Protein AF-A0AAD7VZV8-F1 (afdb_monomer)

Organism: NCBI:txid143900

Mean predicted aligned error: 11.05 Å

Foldseek 3Di:
DDDDDDDDDDPPPDDPPDPDDPPDPDFDAFDAWDKAWDDQDPQKTKIKIKGQAADQKKKFKDFPNHTPDIDHDPDNRDIDMDMDMDGLPDGWMKTWIDDPNYIHIDIHHCVPRRVPDDD

Solvent-accessible surface area (backbone atoms only — not comparable to full-atom values): 7477 Å² total; per-residue (Å²): 135,85,84,80,80,82,74,80,83,72,80,88,75,68,75,85,70,74,87,75,68,87,82,60,79,86,57,81,74,63,66,72,60,47,75,45,65,43,73,70,48,90,69,39,24,34,35,38,37,34,38,78,40,41,86,70,37,37,44,33,38,28,46,93,85,43,76,76,48,73,52,68,58,93,57,48,86,43,72,46,73,52,76,44,81,44,44,66,88,52,80,57,34,31,45,36,36,36,34,100,75,32,75,29,72,44,80,49,42,39,74,68,56,52,63,58,79,89,127

pLDDT: mean 83.04, std 17.88, range [37.97, 98.25]

Sequence (119 aa):
MLQSTERAPDLTSIQSYGLVCVLCPVRDPVSRPQVSSRNKMNPTCSVLCSVQNGREVTLSWQREGETLNQTSSPDLSTLLSLPLEIEYNSAPYSCVVKNPGSNQKVTVKAEEYCYGETL

Nearest PDB structures (foldseek):
  2y23-assembly1_A  TM=6.505E-01  e=9.447E-03  Homo sapiens
  1e07-assembly1_A  TM=7.455E-01  e=3.578E-02  Homo sapiens
  4lcw-assembly2_C  TM=5.049E-01  e=3.998E-02  Homo sapiens
  7y6e-assembly5_E  TM=4.783E-01  e=3.889E-01  Chelicerata
  7mjr-assembly1_A  TM=3.865E-01  e=2.495E-01  Bacillus thuringiensis

InterPro domains:
  IPR007110 Immunoglobulin-like domain [PS50835] (9-107)
  IPR013783 Immunoglobulin-like fold [G3DSA:2.60.40.10] (28-114)
  IPR036179 Immunoglobulin-like domain superfamily [SSF48726] (27-109)

Radius of gyration: 21.69 Å; Cα contacts (8 Å, |Δi|>4): 229; chains: 1; bounding box: 32×44×81 Å

Secondary structure (DSSP, 8-state):
------PPP-GGG--------TTSPPPPPPPPPEEEEEEEETTEEEEEEEEE--TT-EEEEEETTEEEEEEE-S-TTSEEEEEEEEETTSPPEEEEEEETTEEEEEEE-HHHHTS----

Structure (mmCIF, N/CA/C/O backbone):
data_AF-A0AAD7VZV8-F1
#
_entry.id   AF-A0AAD7VZV8-F1
#
loop_
_atom_site.group_PDB
_atom_site.id
_atom_site.type_symbol
_atom_site.label_atom_id
_atom_site.label_alt_id
_atom_site.label_comp_id
_atom_site.label_asym_id
_atom_site.label_entity_id
_atom_site.label_seq_id
_atom_site.pdbx_PDB_ins_code
_atom_site.Cartn_x
_atom_site.Cartn_y
_atom_site.Cartn_z
_atom_site.occupancy
_atom_site.B_iso_or_equiv
_atom_site.auth_seq_id
_atom_site.auth_comp_id
_atom_site.auth_asym_id
_atom_site.auth_atom_id
_atom_site.pdbx_PDB_model_num
ATOM 1 N N . MET A 1 1 ? -4.373 -23.248 57.024 1.00 41.22 1 MET A N 1
ATOM 2 C CA . MET A 1 1 ? -4.254 -22.649 55.679 1.00 41.22 1 MET A CA 1
ATOM 3 C C . MET A 1 1 ? -4.171 -23.793 54.684 1.00 41.22 1 MET A C 1
ATOM 5 O O . MET A 1 1 ? -3.245 -24.583 54.792 1.00 41.22 1 MET A O 1
ATOM 9 N N . LEU A 1 2 ? -5.164 -23.958 53.812 1.00 41.03 2 LEU A N 1
ATOM 10 C CA . LEU A 1 2 ? -5.127 -24.955 52.738 1.00 41.03 2 LEU A CA 1
ATOM 11 C C . LEU A 1 2 ? -4.485 -24.281 51.521 1.00 41.03 2 LEU A C 1
ATOM 13 O O . LEU A 1 2 ? -5.028 -23.304 51.016 1.00 41.03 2 LEU A O 1
ATOM 17 N N . GLN A 1 3 ? -3.311 -24.749 51.094 1.00 44.78 3 GLN A N 1
ATOM 18 C CA . GLN A 1 3 ? -2.713 -24.336 49.824 1.00 44.78 3 GLN A CA 1
ATOM 19 C C . GLN A 1 3 ? -3.374 -25.149 48.707 1.00 44.78 3 GLN A C 1
ATOM 21 O O . GLN A 1 3 ? -3.107 -26.338 48.558 1.00 44.78 3 GLN A O 1
ATOM 26 N N . SER A 1 4 ? -4.273 -24.524 47.949 1.00 40.38 4 SER A N 1
ATOM 27 C CA . SER A 1 4 ? -4.835 -25.092 46.724 1.00 40.38 4 SER A CA 1
ATOM 28 C C . SER A 1 4 ? -3.830 -24.923 45.584 1.00 40.38 4 SER A C 1
ATOM 30 O O . SER A 1 4 ? -3.583 -23.811 45.120 1.00 40.38 4 SER A O 1
ATOM 32 N N . THR A 1 5 ? -3.225 -26.025 45.150 1.00 46.62 5 THR A N 1
ATOM 33 C CA . THR A 1 5 ? -2.401 -26.079 43.940 1.00 46.62 5 THR A CA 1
ATOM 34 C C . THR A 1 5 ? -3.313 -26.006 42.713 1.00 46.62 5 THR A C 1
ATOM 36 O O . THR A 1 5 ? -3.945 -26.995 42.351 1.00 46.62 5 THR A O 1
ATOM 39 N N . GLU A 1 6 ? -3.393 -24.837 42.077 1.00 51.56 6 GLU A N 1
ATOM 40 C CA . GLU A 1 6 ? -4.027 -24.671 40.763 1.00 51.56 6 GLU A CA 1
ATOM 41 C C . GLU A 1 6 ? -3.169 -25.380 39.704 1.00 51.56 6 GLU A C 1
ATOM 43 O O . GLU A 1 6 ? -2.047 -24.971 39.398 1.00 51.56 6 GLU A O 1
ATOM 48 N N . ARG A 1 7 ? -3.669 -26.502 39.180 1.00 50.94 7 ARG A N 1
ATOM 49 C CA . ARG A 1 7 ? -3.022 -27.258 38.105 1.00 50.94 7 ARG A CA 1
ATOM 50 C C . ARG A 1 7 ? -3.371 -26.588 36.774 1.00 50.94 7 ARG A C 1
ATOM 52 O O . ARG A 1 7 ? -4.547 -26.462 36.446 1.00 50.94 7 ARG A O 1
ATOM 59 N N . ALA A 1 8 ? -2.352 -26.165 36.024 1.00 55.94 8 ALA A N 1
ATOM 60 C CA . ALA A 1 8 ? -2.521 -25.600 34.687 1.00 55.94 8 ALA A CA 1
ATOM 61 C C . ALA A 1 8 ? -3.328 -26.564 33.790 1.00 55.94 8 ALA A C 1
ATOM 63 O O . ALA A 1 8 ? -3.070 -27.773 33.836 1.00 55.94 8 ALA A O 1
ATOM 64 N N . PRO A 1 9 ? -4.299 -26.070 33.000 1.00 54.88 9 PRO A N 1
ATOM 65 C CA . PRO A 1 9 ? -5.090 -26.924 32.127 1.00 54.88 9 PRO A CA 1
ATOM 66 C C . PRO A 1 9 ? -4.202 -27.528 31.033 1.00 54.88 9 PRO A C 1
ATOM 68 O O . PRO A 1 9 ? -3.476 -26.822 30.334 1.00 54.88 9 PRO A O 1
ATOM 71 N N . ASP A 1 10 ? -4.259 -28.851 30.909 1.00 52.50 10 ASP A N 1
ATOM 72 C CA . ASP A 1 10 ? -3.585 -29.617 29.866 1.00 52.50 10 ASP A CA 1
ATOM 73 C C . ASP A 1 10 ? -4.275 -29.374 28.514 1.00 52.50 10 ASP A C 1
ATOM 75 O O . ASP A 1 10 ? -5.434 -29.737 28.304 1.00 52.50 10 ASP A O 1
ATOM 79 N N . LEU A 1 11 ? -3.561 -28.721 27.596 1.00 55.50 11 LEU A N 1
ATOM 80 C CA . LEU A 1 11 ? -4.072 -28.305 26.285 1.00 55.50 11 LEU A CA 1
ATOM 81 C C . LEU A 1 11 ? -4.215 -29.470 25.289 1.00 55.50 11 LEU A C 1
ATOM 83 O O . LEU A 1 11 ? -4.661 -29.255 24.163 1.00 55.50 11 LEU A O 1
ATOM 87 N N . THR A 1 12 ? -3.860 -30.700 25.673 1.00 51.09 12 THR A N 1
ATOM 88 C CA . THR A 1 12 ? -3.900 -31.869 24.777 1.00 51.09 12 THR A CA 1
ATOM 89 C C . THR A 1 12 ? -5.279 -32.530 24.651 1.00 51.09 12 THR A C 1
ATOM 91 O O . THR A 1 12 ? -5.457 -33.411 23.812 1.00 51.09 12 THR A O 1
AT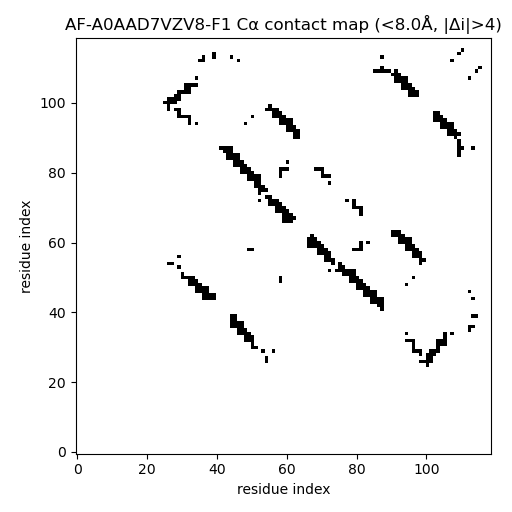OM 94 N N . SER A 1 13 ? -6.288 -32.069 25.403 1.00 47.94 13 SER A N 1
ATOM 95 C CA . SER A 1 13 ? -7.657 -32.614 25.388 1.00 47.94 13 SER A CA 1
ATOM 96 C C . SER A 1 13 ? -8.721 -31.588 24.962 1.00 47.94 13 SER A C 1
ATOM 98 O O . SER A 1 13 ? -9.819 -31.543 25.519 1.00 47.94 13 SER A O 1
ATOM 100 N N . ILE A 1 14 ? -8.430 -30.742 23.973 1.00 57.44 14 ILE A N 1
ATOM 101 C CA . ILE A 1 14 ? -9.445 -29.858 23.384 1.00 57.44 14 ILE A CA 1
ATOM 102 C C . ILE A 1 14 ? -10.016 -30.561 22.150 1.00 57.44 14 ILE A C 1
ATOM 104 O O . ILE A 1 14 ? -9.416 -30.547 21.077 1.00 57.44 14 ILE A O 1
ATOM 108 N N . GLN A 1 15 ? -11.173 -31.214 22.301 1.00 45.91 15 GLN A N 1
ATOM 109 C CA . GLN A 1 15 ? -11.953 -31.668 21.149 1.00 45.91 15 GLN A CA 1
ATOM 110 C C . GLN A 1 15 ? -12.295 -30.456 20.268 1.00 45.91 15 GLN A C 1
ATOM 112 O O . GLN A 1 15 ? -12.715 -29.410 20.758 1.00 45.91 15 GLN A O 1
ATOM 117 N N . SER A 1 16 ? -12.073 -30.617 18.967 1.00 53.44 16 SER A N 1
ATOM 118 C CA . SER A 1 16 ? -11.948 -29.612 17.904 1.00 53.44 16 SER A CA 1
ATOM 119 C C . SER A 1 16 ? -13.221 -28.838 17.529 1.00 53.44 16 SER A C 1
ATOM 121 O O . SER A 1 16 ? -13.396 -28.456 16.369 1.00 53.44 16 SER A O 1
ATOM 123 N N . TYR A 1 17 ? -14.116 -28.562 18.475 1.00 56.38 17 TYR A N 1
ATOM 124 C CA . TYR A 1 17 ? -15.205 -27.624 18.225 1.00 56.38 17 TYR A CA 1
ATOM 125 C C . TYR A 1 17 ? -14.613 -26.216 18.193 1.00 56.38 17 TYR A C 1
ATOM 127 O O . TYR A 1 17 ? -14.160 -25.691 19.208 1.00 56.38 17 TYR A O 1
ATOM 135 N N . GLY A 1 18 ? -14.529 -25.667 16.978 1.00 60.44 18 GLY A N 1
ATOM 136 C CA . GLY A 1 18 ? -13.854 -24.413 16.667 1.00 60.44 18 GLY A CA 1
ATOM 137 C C . GLY A 1 18 ? -14.155 -23.315 17.682 1.00 60.44 18 GLY A C 1
ATOM 138 O O . GLY A 1 18 ? -15.311 -23.013 17.971 1.00 60.44 18 GLY A O 1
ATOM 139 N N . LEU A 1 19 ? -13.091 -22.719 18.214 1.00 64.69 19 LEU A N 1
ATOM 140 C CA . LEU A 1 19 ? -13.150 -21.553 19.085 1.00 64.69 19 LEU A CA 1
ATOM 141 C C . LEU A 1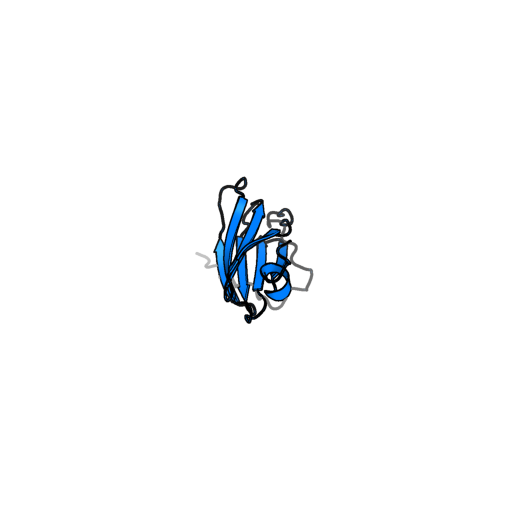 19 ? -13.847 -20.403 18.339 1.00 64.69 19 LEU A C 1
ATOM 143 O O . LEU A 1 19 ? -13.228 -19.696 17.547 1.00 64.69 19 LEU A O 1
ATOM 147 N N . VAL A 1 20 ? -15.145 -20.213 18.582 1.00 60.88 20 VAL A N 1
ATOM 148 C CA . VAL A 1 20 ? -15.860 -19.002 18.169 1.00 60.88 20 VAL A CA 1
ATOM 149 C C . VAL A 1 20 ? -15.510 -17.913 19.174 1.00 60.88 20 VAL A C 1
ATOM 151 O O . VAL A 1 20 ? -15.865 -17.986 20.350 1.00 60.88 20 VAL A O 1
ATOM 154 N N . CYS A 1 21 ? -14.775 -16.901 18.724 1.00 65.81 21 CYS A N 1
ATOM 155 C CA . CYS A 1 21 ? -14.404 -15.770 19.561 1.00 65.81 21 CYS A CA 1
ATOM 156 C C . CYS A 1 21 ? -15.617 -14.850 19.778 1.00 65.81 21 CYS A C 1
ATOM 158 O O . CYS A 1 21 ? -15.933 -14.021 18.930 1.00 65.81 21 CYS A O 1
ATOM 160 N N . VAL A 1 22 ? -16.288 -14.982 20.925 1.00 64.00 22 VAL A N 1
ATOM 161 C CA . VAL A 1 22 ? -17.482 -14.180 21.277 1.00 64.00 22 VAL A CA 1
ATOM 162 C C . VAL A 1 22 ? -17.125 -12.728 21.645 1.00 64.00 22 VAL A C 1
ATOM 164 O O . VAL A 1 22 ? -17.975 -11.846 21.604 1.00 64.00 22 VAL A O 1
ATOM 167 N N . LEU A 1 23 ? -15.855 -12.457 21.967 1.00 63.97 23 LEU A N 1
ATOM 168 C CA . LEU A 1 23 ? -15.355 -11.128 22.345 1.00 63.97 23 LEU A CA 1
ATOM 169 C C . LEU A 1 23 ? -14.564 -10.425 21.231 1.00 63.97 23 LEU A C 1
ATOM 171 O O . LEU A 1 23 ? -14.060 -9.325 21.447 1.00 63.97 23 LEU A O 1
ATOM 175 N N . CYS A 1 24 ? -14.424 -11.035 20.051 1.00 66.19 24 CYS A N 1
ATOM 176 C CA . CYS A 1 24 ? -13.710 -10.396 18.953 1.00 66.19 24 CYS A CA 1
ATOM 177 C C . CYS A 1 24 ? -14.606 -9.301 18.359 1.00 66.19 24 CYS A C 1
ATOM 179 O O . CYS A 1 24 ? -15.687 -9.624 17.862 1.00 66.19 24 CYS A O 1
ATOM 181 N N . PRO A 1 25 ? -14.201 -8.017 18.384 1.00 67.12 25 PRO A N 1
ATOM 182 C CA . PRO A 1 25 ? -14.969 -6.977 17.720 1.00 67.12 25 PRO A CA 1
ATOM 183 C C . PRO A 1 25 ? -15.042 -7.311 16.228 1.00 67.12 25 PRO A C 1
ATOM 185 O O . PRO A 1 25 ? -14.014 -7.375 15.550 1.00 67.12 25 PRO A O 1
ATOM 188 N N . VAL A 1 26 ? -16.257 -7.555 15.730 1.00 68.69 26 VAL A N 1
ATOM 189 C CA . VAL A 1 26 ? -16.504 -7.745 14.299 1.00 68.69 26 VAL A CA 1
ATOM 190 C C . VAL A 1 26 ? -16.096 -6.453 13.607 1.00 68.69 26 VAL A C 1
ATOM 192 O O . VAL A 1 26 ? -16.558 -5.372 13.973 1.00 68.69 26 VAL A O 1
ATOM 195 N N . ARG A 1 27 ? -15.171 -6.557 12.656 1.00 76.00 27 ARG A N 1
ATOM 196 C CA . ARG A 1 27 ? -14.710 -5.407 11.882 1.00 76.00 27 ARG A CA 1
ATOM 197 C C . ARG A 1 27 ? -15.362 -5.423 10.528 1.00 76.00 27 ARG A C 1
ATOM 199 O O . ARG A 1 27 ? -15.461 -6.479 9.905 1.00 76.00 27 ARG A O 1
ATOM 206 N N . ASP A 1 28 ? -15.716 -4.237 10.063 1.00 82.81 28 ASP A N 1
ATOM 207 C CA . ASP A 1 28 ? -16.145 -4.076 8.690 1.00 82.81 28 ASP A CA 1
ATOM 208 C C . ASP A 1 28 ? -15.012 -4.499 7.741 1.00 82.81 28 ASP A C 1
ATOM 210 O O . ASP A 1 28 ? -13.824 -4.262 8.030 1.00 82.81 28 ASP A O 1
ATOM 214 N N . PRO A 1 29 ? -15.354 -5.158 6.623 1.00 88.31 29 PRO A N 1
ATOM 215 C CA . PRO A 1 29 ? -14.375 -5.519 5.615 1.00 88.31 29 PRO A CA 1
ATOM 216 C C . PRO A 1 29 ? -13.692 -4.260 5.074 1.00 88.31 29 PRO A C 1
ATOM 218 O O . PRO A 1 29 ? -14.343 -3.257 4.773 1.00 88.31 29 PRO A O 1
ATOM 221 N N . VAL A 1 30 ? -12.367 -4.309 4.938 1.00 93.56 30 VAL A N 1
ATOM 222 C CA . VAL A 1 30 ? -11.610 -3.194 4.364 1.00 93.56 30 VAL A CA 1
ATOM 223 C C . VAL A 1 30 ? -11.940 -3.014 2.886 1.00 93.56 30 VAL A C 1
ATOM 225 O O . VAL A 1 30 ? -12.130 -3.979 2.142 1.00 93.56 30 VAL A O 1
ATOM 228 N N . SER A 1 31 ? -11.974 -1.756 2.453 1.00 93.88 31 SER A N 1
ATOM 229 C CA . SER A 1 31 ? -12.136 -1.415 1.042 1.00 93.88 31 SER A CA 1
ATOM 230 C C . SER A 1 31 ? -10.889 -1.786 0.242 1.00 93.88 31 SER A C 1
ATOM 232 O O . SER A 1 31 ? -9.766 -1.766 0.751 1.00 93.88 31 SER A O 1
ATOM 234 N N . ARG A 1 32 ? -11.079 -2.103 -1.041 1.00 95.38 32 ARG A N 1
ATOM 235 C CA . ARG A 1 32 ? -9.964 -2.375 -1.949 1.00 95.38 32 ARG A CA 1
ATOM 236 C C . ARG A 1 32 ? -9.147 -1.089 -2.168 1.00 95.38 32 ARG A C 1
ATOM 238 O O . ARG A 1 32 ? -9.744 -0.071 -2.537 1.00 95.38 32 ARG A O 1
ATOM 245 N N . PRO A 1 33 ? -7.813 -1.119 -1.981 1.00 96.06 33 PRO A N 1
ATOM 246 C CA . PRO A 1 33 ? -6.981 0.054 -2.211 1.00 96.06 33 PRO A CA 1
ATOM 247 C C . PRO A 1 33 ? -7.030 0.502 -3.671 1.00 96.06 33 PRO A C 1
ATOM 249 O O . PRO A 1 33 ? -7.137 -0.320 -4.584 1.00 96.06 33 PRO A O 1
ATOM 252 N N . GLN A 1 34 ? -6.907 1.807 -3.879 1.00 97.00 34 GLN A N 1
ATOM 253 C CA . GLN A 1 34 ? -6.752 2.422 -5.191 1.00 97.00 34 GLN A CA 1
ATOM 254 C C . GLN A 1 34 ? -5.279 2.739 -5.421 1.00 97.00 34 GLN A C 1
ATOM 256 O O . GLN A 1 34 ? -4.606 3.240 -4.525 1.00 97.00 34 GLN A O 1
ATOM 261 N N . VAL A 1 35 ? -4.774 2.454 -6.619 1.00 96.50 35 VAL A N 1
ATOM 262 C CA . VAL A 1 35 ? -3.391 2.764 -6.998 1.00 96.50 35 VAL A CA 1
ATOM 263 C C . VAL A 1 35 ? -3.413 3.688 -8.202 1.00 96.50 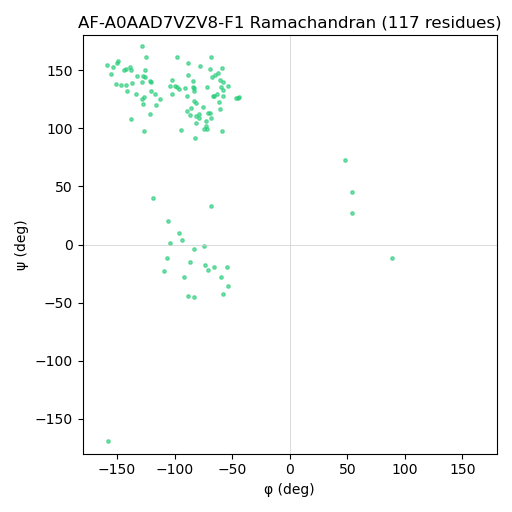35 VAL A C 1
ATOM 265 O O . VAL A 1 35 ? -4.107 3.425 -9.180 1.00 96.50 35 VAL A O 1
ATOM 268 N N . SER A 1 36 ? -2.637 4.764 -8.128 1.00 94.0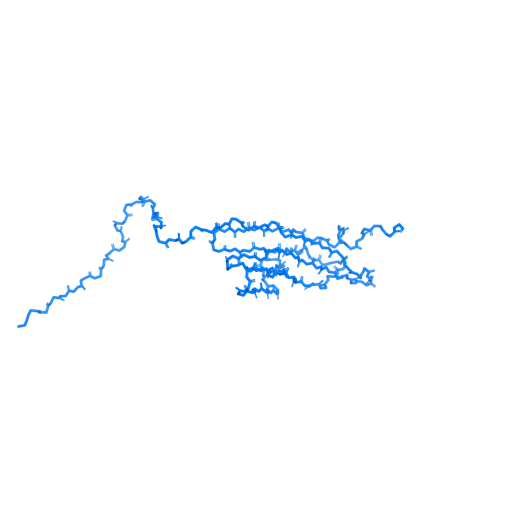6 36 SER A N 1
ATOM 269 C CA . SER A 1 36 ? -2.475 5.735 -9.208 1.00 94.06 36 SER A CA 1
ATOM 270 C C . SER A 1 36 ? -0.995 5.959 -9.498 1.00 94.06 36 SER A C 1
ATOM 272 O O . SER A 1 36 ? -0.189 6.041 -8.573 1.00 94.06 36 SER A O 1
ATOM 274 N N . SER A 1 37 ? -0.629 6.067 -10.773 1.00 91.31 37 SER A N 1
ATOM 275 C CA . SER A 1 37 ? 0.723 6.451 -11.183 1.00 91.31 37 SER A CA 1
ATOM 276 C C . SER A 1 37 ? 0.873 7.971 -11.179 1.00 91.31 37 SER A C 1
ATOM 278 O O . SER A 1 37 ? 0.026 8.678 -11.726 1.00 91.31 37 SER A O 1
ATOM 280 N N . ARG A 1 38 ? 1.975 8.473 -10.634 1.00 87.12 38 ARG A N 1
ATOM 281 C CA . ARG A 1 38 ? 2.429 9.863 -10.722 1.00 87.12 38 ARG A CA 1
ATOM 282 C C . ARG A 1 38 ? 3.851 9.884 -11.267 1.00 87.12 38 ARG A C 1
ATOM 284 O O . ARG A 1 38 ? 4.622 8.975 -11.009 1.00 87.12 38 ARG A O 1
ATOM 291 N N . ASN A 1 39 ? 4.210 10.955 -11.967 1.00 83.56 39 ASN A N 1
ATOM 292 C CA . ASN A 1 39 ? 5.588 11.211 -12.391 1.00 83.56 39 ASN A CA 1
ATOM 293 C C . ASN A 1 39 ? 6.271 9.988 -13.053 1.00 83.56 39 ASN A C 1
ATOM 295 O O . ASN A 1 39 ? 7.106 9.317 -12.448 1.00 83.56 39 ASN A O 1
ATOM 299 N N . LYS A 1 40 ? 5.861 9.663 -14.285 1.00 84.38 40 LYS A N 1
ATOM 300 C CA . LYS A 1 40 ? 6.431 8.562 -15.075 1.00 84.38 40 LYS A CA 1
ATOM 301 C C . LYS A 1 40 ? 7.717 9.050 -15.754 1.00 84.38 40 LYS A C 1
ATOM 303 O O . LYS A 1 40 ? 7.649 9.611 -16.844 1.00 84.38 40 LYS A O 1
ATOM 308 N N . MET A 1 41 ? 8.876 8.871 -15.118 1.00 81.62 41 MET A N 1
ATOM 309 C CA . MET A 1 41 ? 10.161 9.343 -15.646 1.00 81.62 41 MET A CA 1
ATOM 310 C C . MET A 1 41 ? 11.191 8.215 -15.703 1.00 81.62 41 MET A C 1
ATOM 312 O O . MET A 1 41 ? 11.856 7.930 -14.716 1.00 81.62 41 MET A O 1
ATOM 316 N N . ASN A 1 42 ? 11.365 7.597 -16.874 1.00 78.19 42 ASN A N 1
ATOM 317 C CA . ASN A 1 42 ? 12.369 6.545 -17.074 1.00 78.19 42 ASN A CA 1
ATOM 318 C C . ASN A 1 42 ? 13.734 6.926 -16.453 1.00 78.19 42 ASN A C 1
ATOM 320 O O . ASN A 1 42 ? 14.251 7.996 -16.785 1.00 78.19 42 ASN A O 1
ATOM 324 N N . PRO A 1 43 ? 14.331 6.086 -15.582 1.00 83.31 43 PRO A N 1
ATOM 325 C CA . PRO A 1 43 ? 14.002 4.679 -15.309 1.00 83.31 43 PRO A CA 1
ATOM 326 C C . PRO A 1 43 ? 13.082 4.427 -14.093 1.00 83.31 43 PRO A C 1
ATOM 328 O O . PRO A 1 43 ? 12.928 3.273 -13.687 1.00 83.31 43 PRO A O 1
ATOM 331 N N . THR A 1 44 ? 12.486 5.463 -13.492 1.00 90.25 44 THR A N 1
ATOM 332 C CA . THR A 1 44 ? 11.651 5.361 -12.282 1.00 90.25 44 THR A CA 1
ATOM 333 C C . THR A 1 44 ? 10.251 5.953 -12.463 1.00 90.25 44 THR A C 1
ATOM 335 O O . THR A 1 44 ? 9.927 6.689 -13.392 1.00 90.25 44 THR A O 1
ATOM 338 N N . CYS A 1 45 ? 9.335 5.573 -11.591 1.00 91.75 45 CYS A N 1
ATOM 339 C CA . CYS A 1 45 ? 7.957 6.026 -11.643 1.00 91.75 45 CYS A CA 1
ATOM 340 C C . CYS A 1 45 ? 7.395 6.032 -10.231 1.00 91.75 45 CYS A C 1
ATOM 342 O O . CYS A 1 45 ? 7.657 5.118 -9.451 1.00 91.75 45 CYS A O 1
ATOM 344 N N . SER A 1 46 ? 6.635 7.065 -9.884 1.00 93.38 46 SER A N 1
ATOM 345 C CA . SER A 1 46 ? 5.991 7.126 -8.579 1.00 93.38 46 SER A CA 1
ATOM 346 C C . SER A 1 46 ? 4.606 6.495 -8.665 1.00 93.38 46 SER A C 1
ATOM 348 O O . SER A 1 46 ? 3.826 6.761 -9.574 1.00 93.38 46 SER A O 1
ATOM 350 N N . VAL A 1 47 ? 4.255 5.660 -7.702 1.00 94.88 47 VAL A N 1
ATOM 351 C CA . VAL A 1 47 ? 2.892 5.160 -7.537 1.00 94.88 47 VAL A CA 1
ATOM 352 C C . VAL A 1 47 ? 2.391 5.549 -6.160 1.00 94.88 47 VAL A C 1
ATOM 354 O O . VAL A 1 47 ? 3.122 5.526 -5.174 1.00 94.88 47 VAL A O 1
ATOM 357 N N . LEU A 1 48 ? 1.123 5.928 -6.085 1.00 96.75 48 LEU A N 1
ATOM 358 C CA . LEU A 1 48 ? 0.454 6.256 -4.840 1.00 96.75 48 LEU A CA 1
ATOM 359 C C . LEU A 1 48 ? -0.664 5.254 -4.614 1.00 96.75 48 LEU A C 1
ATOM 361 O O . LEU A 1 48 ? -1.587 5.175 -5.427 1.00 96.75 48 LEU A O 1
ATOM 365 N N . CYS A 1 49 ? -0.586 4.532 -3.501 1.00 97.31 49 CYS A N 1
ATOM 366 C CA . CYS A 1 49 ? -1.688 3.713 -3.036 1.00 97.31 49 CYS A CA 1
ATOM 367 C C . CYS A 1 49 ? -2.506 4.467 -1.990 1.00 97.31 49 CYS A C 1
ATOM 369 O O . CYS A 1 49 ? -1.919 5.055 -1.083 1.00 97.31 49 CYS A O 1
ATOM 371 N N . SER A 1 50 ? -3.832 4.449 -2.096 1.00 97.56 50 SER A N 1
ATOM 372 C CA . SER A 1 50 ? -4.732 5.102 -1.149 1.00 97.56 50 SER A CA 1
ATOM 373 C C . SER A 1 50 ? -5.956 4.256 -0.808 1.00 97.56 50 SER A C 1
ATOM 375 O O . SER A 1 50 ? -6.400 3.409 -1.586 1.00 97.56 50 SER A O 1
ATOM 377 N N . VAL A 1 51 ? -6.504 4.469 0.388 1.00 97.19 51 VAL A N 1
ATOM 378 C CA . VAL A 1 51 ? -7.724 3.805 0.862 1.00 97.19 51 VAL A CA 1
ATOM 379 C C . VAL A 1 51 ? -8.410 4.652 1.933 1.00 97.19 51 VAL A C 1
ATOM 381 O O . VAL A 1 51 ? -7.741 5.328 2.719 1.00 97.19 51 VAL A O 1
ATOM 384 N N . GLN A 1 52 ? -9.743 4.615 1.980 1.00 96.00 52 GLN A N 1
ATOM 385 C CA . GLN A 1 52 ? -10.496 5.214 3.082 1.00 96.00 52 GLN A CA 1
ATOM 386 C C . GLN A 1 52 ? -10.147 4.491 4.387 1.00 96.00 52 GLN A C 1
ATOM 388 O O . GLN A 1 52 ? -10.177 3.257 4.431 1.00 96.00 52 GLN A O 1
ATOM 393 N N . ASN A 1 53 ? -9.793 5.243 5.433 1.00 94.75 53 ASN A N 1
ATOM 394 C CA . ASN A 1 53 ? -9.453 4.638 6.714 1.00 94.75 53 ASN A CA 1
ATOM 395 C C . ASN A 1 53 ? -10.685 4.002 7.380 1.00 94.75 53 ASN A C 1
ATOM 397 O O . ASN A 1 53 ? -11.837 4.287 7.053 1.00 94.75 53 ASN A O 1
ATOM 401 N N . GLY A 1 54 ? -10.415 3.111 8.324 1.00 90.38 54 GLY A N 1
ATOM 402 C CA . GLY A 1 54 ? -11.404 2.424 9.133 1.00 90.38 54 GLY A CA 1
ATOM 403 C C . GLY A 1 54 ? -10.764 1.922 10.420 1.00 90.38 54 GLY A C 1
ATOM 404 O O . GLY A 1 54 ? -9.636 2.278 10.764 1.00 90.38 54 GLY A O 1
ATOM 405 N N . ARG A 1 55 ? -11.479 1.085 11.172 1.00 91.00 55 ARG A N 1
ATOM 406 C CA . ARG A 1 55 ? -11.007 0.655 12.492 1.00 91.00 55 ARG A CA 1
ATOM 407 C C . ARG A 1 55 ? -9.789 -0.270 12.394 1.00 91.00 55 ARG A C 1
ATOM 409 O O . ARG A 1 55 ? -9.927 -1.429 12.000 1.00 91.00 55 ARG A O 1
ATOM 416 N N . GLU A 1 56 ? -8.641 0.219 12.869 1.00 91.31 56 GLU A N 1
ATOM 417 C CA . GLU A 1 56 ? -7.347 -0.492 12.862 1.00 91.31 56 GLU A CA 1
ATOM 418 C C . GLU A 1 56 ? -6.970 -0.980 11.462 1.00 91.31 56 GLU A C 1
ATOM 420 O O . GLU A 1 56 ? -6.579 -2.131 11.258 1.00 91.31 56 GLU A O 1
ATOM 425 N N . VAL A 1 57 ? -7.146 -0.089 10.489 1.00 95.56 57 VAL A N 1
ATOM 426 C CA . VAL A 1 57 ? -6.675 -0.301 9.128 1.00 95.56 57 VAL A CA 1
ATOM 427 C C . VAL A 1 57 ? -5.204 0.095 9.034 1.00 95.56 57 VAL A C 1
ATOM 429 O O . VAL A 1 57 ? -4.799 1.179 9.454 1.00 95.56 57 VAL A O 1
ATOM 432 N N . THR A 1 58 ? -4.417 -0.786 8.427 1.00 97.19 58 THR A N 1
ATOM 433 C CA . THR A 1 58 ? -3.030 -0.540 8.036 1.00 97.19 58 THR A CA 1
ATOM 434 C C . THR A 1 58 ? -2.927 -0.634 6.520 1.00 97.19 58 THR A C 1
ATOM 436 O O . THR A 1 58 ? -3.364 -1.621 5.924 1.00 97.19 58 THR A O 1
ATOM 439 N N . LEU A 1 59 ? -2.327 0.382 5.904 1.00 98.12 59 LEU A N 1
ATOM 440 C CA . LEU A 1 59 ? -1.982 0.435 4.486 1.00 98.12 59 LEU A CA 1
ATOM 441 C C . LEU A 1 59 ? -0.481 0.172 4.341 1.00 98.12 59 LEU A C 1
ATOM 443 O O . LEU A 1 59 ? 0.314 0.812 5.020 1.00 98.12 59 LEU A O 1
ATOM 447 N N . SER A 1 60 ? -0.080 -0.750 3.469 1.00 98.25 60 SER A N 1
ATOM 448 C CA . SER A 1 60 ? 1.322 -1.160 3.333 1.00 98.25 60 SER A CA 1
ATOM 449 C C . SER A 1 60 ? 1.720 -1.472 1.896 1.00 98.25 60 SER A C 1
ATOM 451 O O . SER A 1 60 ? 0.901 -1.933 1.103 1.00 98.25 60 SER A O 1
ATOM 453 N N . TRP A 1 61 ? 2.992 -1.257 1.579 1.00 98.06 61 TRP A N 1
ATOM 454 C CA . TRP A 1 61 ? 3.633 -1.787 0.382 1.00 98.06 61 TRP A CA 1
ATOM 455 C C . TRP A 1 61 ? 4.403 -3.046 0.727 1.00 98.06 61 TRP A C 1
ATOM 457 O O . TRP A 1 61 ? 5.134 -3.082 1.716 1.00 98.06 61 TRP A O 1
ATOM 467 N N . GLN A 1 62 ? 4.268 -4.060 -0.117 1.00 97.38 62 GLN A N 1
ATOM 468 C CA . GLN A 1 62 ? 4.996 -5.310 -0.000 1.00 97.38 62 GLN A CA 1
ATOM 469 C C . GLN A 1 62 ? 5.699 -5.658 -1.309 1.00 97.38 62 GLN A C 1
ATOM 471 O O . GLN A 1 62 ? 5.157 -5.414 -2.389 1.00 97.38 62 GLN A O 1
ATOM 476 N N . ARG A 1 63 ? 6.878 -6.269 -1.216 1.00 95.81 63 ARG A N 1
ATOM 477 C CA . ARG A 1 63 ? 7.596 -6.877 -2.341 1.00 95.81 63 ARG A CA 1
ATOM 478 C C . ARG A 1 63 ? 8.068 -8.252 -1.887 1.00 95.81 63 ARG A C 1
ATOM 480 O O . ARG A 1 63 ? 8.591 -8.375 -0.791 1.00 95.81 63 ARG A O 1
ATOM 487 N N . GLU A 1 64 ? 7.792 -9.284 -2.682 1.00 92.31 64 GLU A N 1
ATOM 488 C CA . GLU A 1 64 ? 8.193 -10.673 -2.372 1.00 92.31 64 GLU A CA 1
ATOM 489 C C . GLU A 1 64 ? 7.732 -11.182 -0.986 1.00 92.31 64 GLU A C 1
ATOM 491 O O . GLU A 1 64 ? 8.318 -12.084 -0.401 1.00 92.31 64 GLU A O 1
ATOM 496 N N . GLY A 1 65 ? 6.633 -10.625 -0.464 1.00 89.00 65 GLY A N 1
ATOM 497 C CA . GLY A 1 65 ? 6.086 -10.965 0.854 1.00 89.00 65 GLY A CA 1
ATOM 498 C C . GLY A 1 65 ? 6.655 -10.138 2.011 1.00 89.00 65 GLY A C 1
ATOM 499 O O . GLY A 1 65 ? 6.062 -10.128 3.090 1.00 89.00 65 GLY A O 1
ATOM 500 N N . GLU A 1 66 ? 7.726 -9.380 1.785 1.00 94.69 66 GLU A N 1
ATOM 501 C CA . GLU A 1 66 ? 8.288 -8.455 2.765 1.00 94.69 66 GLU A CA 1
ATOM 502 C C . GLU A 1 66 ? 7.561 -7.114 2.736 1.00 94.69 66 GLU A C 1
ATOM 504 O O . GLU A 1 66 ? 7.202 -6.606 1.673 1.00 94.69 66 GLU A O 1
ATOM 509 N N . THR A 1 67 ? 7.335 -6.524 3.911 1.00 96.62 67 THR A N 1
ATOM 510 C CA . THR A 1 67 ? 6.718 -5.196 4.017 1.00 96.62 67 THR A CA 1
ATOM 511 C C . THR A 1 67 ? 7.793 -4.125 3.902 1.00 96.62 67 THR A C 1
ATOM 513 O O . THR A 1 67 ? 8.675 -4.046 4.748 1.00 96.62 67 THR A O 1
ATOM 516 N N . LEU A 1 68 ? 7.695 -3.294 2.864 1.00 96.19 68 LEU A N 1
ATOM 517 C CA . LEU A 1 68 ? 8.643 -2.215 2.584 1.00 96.19 68 LEU A CA 1
ATOM 518 C C . LEU A 1 68 ? 8.327 -0.958 3.392 1.00 96.19 68 LEU A C 1
ATOM 520 O O . LEU A 1 68 ? 9.213 -0.310 3.936 1.00 96.19 68 LEU A O 1
ATOM 524 N N . ASN A 1 69 ? 7.048 -0.588 3.429 1.00 96.31 69 ASN A N 1
ATOM 525 C CA . ASN A 1 69 ? 6.576 0.606 4.113 1.00 96.31 69 ASN A CA 1
ATOM 526 C C . ASN A 1 69 ? 5.117 0.415 4.529 1.00 96.31 69 ASN A C 1
ATOM 528 O O . ASN A 1 69 ? 4.379 -0.327 3.877 1.00 96.31 69 ASN A O 1
ATOM 532 N N . GLN A 1 70 ? 4.693 1.093 5.592 1.00 97.19 70 GLN A N 1
ATOM 533 C CA . GLN A 1 70 ? 3.317 1.059 6.064 1.00 97.19 70 GLN A CA 1
ATOM 534 C C . GLN A 1 70 ? 2.898 2.361 6.746 1.00 97.19 70 GLN A C 1
ATOM 536 O O . GLN A 1 70 ? 3.717 3.094 7.293 1.00 97.19 70 GLN A O 1
ATOM 541 N N . THR A 1 71 ? 1.595 2.617 6.755 1.00 97.25 71 THR A N 1
ATOM 542 C CA . THR A 1 71 ? 0.974 3.733 7.463 1.00 97.25 71 THR A CA 1
ATOM 543 C C . THR A 1 71 ? -0.368 3.314 8.060 1.00 97.25 71 THR A C 1
ATOM 545 O O . THR A 1 71 ? -1.055 2.428 7.542 1.00 97.25 71 THR A O 1
ATOM 548 N N . SER A 1 72 ? -0.735 3.951 9.164 1.00 96.81 72 SER A N 1
ATOM 549 C CA . SER A 1 72 ? -2.030 3.830 9.827 1.00 96.81 72 SER A CA 1
ATOM 550 C C . SER A 1 72 ? -2.362 5.158 10.506 1.00 96.81 72 SER A C 1
ATOM 552 O O . SER A 1 72 ? -1.478 5.974 10.771 1.00 96.81 72 SER A O 1
ATOM 554 N N . SER A 1 73 ? -3.645 5.396 10.770 1.00 95.62 73 SER A N 1
ATOM 555 C CA . SER A 1 73 ? -4.106 6.595 11.473 1.00 95.62 73 SER A CA 1
ATOM 556 C C . SER A 1 73 ? -5.176 6.221 12.499 1.00 95.62 73 SER A C 1
ATOM 558 O O . SER A 1 73 ? -6.042 5.396 12.187 1.00 95.62 73 SER A O 1
ATOM 560 N N . PRO A 1 74 ? -5.152 6.817 13.707 1.00 93.06 74 PRO A N 1
ATOM 561 C CA . PRO A 1 74 ? -6.231 6.663 14.678 1.00 93.06 74 PRO A CA 1
ATOM 562 C C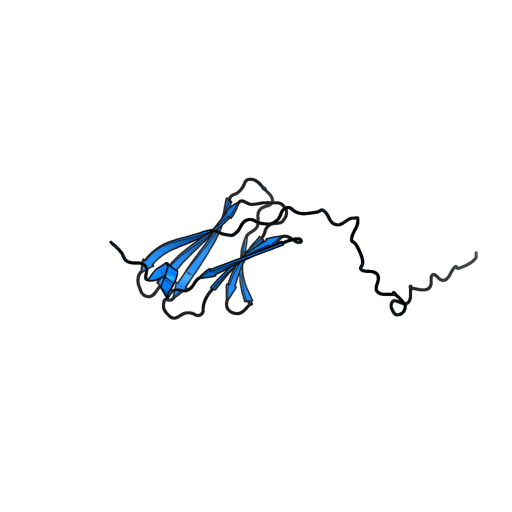 . PRO A 1 74 ? -7.512 7.402 14.258 1.00 93.06 74 PRO A C 1
ATOM 564 O O . PRO A 1 74 ? -8.593 7.045 14.723 1.00 93.06 74 PRO A O 1
ATOM 567 N N . ASP A 1 75 ? -7.416 8.410 13.383 1.00 94.31 75 ASP A N 1
ATOM 568 C CA . ASP A 1 75 ? -8.585 9.104 12.842 1.00 94.31 75 ASP A CA 1
ATOM 569 C C . ASP A 1 75 ? -9.203 8.306 11.687 1.00 94.31 75 ASP A C 1
ATOM 571 O O . ASP A 1 75 ? -8.645 8.207 10.591 1.00 94.31 75 ASP A O 1
ATOM 575 N N . LEU A 1 76 ? -10.395 7.765 11.939 1.00 92.69 76 LEU A N 1
ATOM 576 C CA . LEU A 1 76 ? -11.141 6.906 11.019 1.00 92.69 76 LEU A CA 1
ATOM 577 C C . LEU A 1 76 ? -11.612 7.631 9.749 1.00 92.69 76 LEU A C 1
ATOM 579 O O . LEU A 1 76 ? -11.916 6.975 8.757 1.00 92.69 76 LEU A O 1
ATOM 583 N N . SER A 1 77 ? -11.668 8.964 9.757 1.00 92.31 77 SER A N 1
ATOM 584 C CA . SER A 1 77 ? -12.147 9.749 8.610 1.00 92.31 77 SER A CA 1
ATOM 585 C C . SER A 1 77 ? -11.039 10.058 7.601 1.00 92.31 77 SER A C 1
ATOM 587 O O . SER A 1 77 ? -11.321 10.455 6.471 1.00 92.31 77 SER A O 1
ATOM 589 N N . THR A 1 78 ? -9.777 9.871 7.994 1.00 95.00 78 THR A N 1
ATOM 590 C CA . THR A 1 78 ? -8.610 10.178 7.164 1.00 95.00 78 THR A CA 1
ATOM 591 C C . THR A 1 78 ? -8.559 9.289 5.910 1.00 95.00 78 THR A C 1
ATOM 593 O O . THR A 1 78 ? -8.907 8.111 5.941 1.00 95.00 78 THR A O 1
ATOM 596 N N . LEU A 1 79 ? -8.063 9.827 4.793 1.00 96.94 79 LEU A N 1
ATOM 597 C CA . LEU A 1 79 ? -7.660 9.025 3.637 1.00 96.94 79 LEU A CA 1
ATOM 598 C C . LEU A 1 79 ? -6.208 8.568 3.830 1.00 96.94 79 LEU A C 1
ATOM 600 O O . LEU A 1 79 ? -5.292 9.390 3.781 1.00 96.94 79 LEU A O 1
ATOM 604 N N . LEU A 1 80 ? -5.978 7.269 4.028 1.00 97.56 80 LEU A N 1
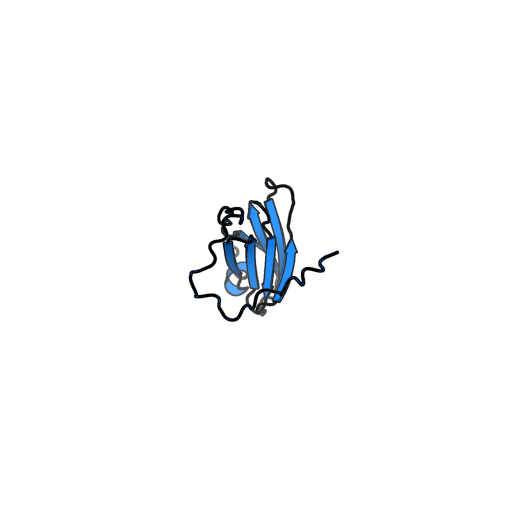ATOM 605 C CA . LEU A 1 80 ? -4.615 6.743 4.085 1.00 97.56 80 LEU A CA 1
ATOM 606 C C . LEU A 1 80 ? -4.011 6.773 2.686 1.00 97.56 80 LEU A C 1
ATOM 608 O O . LEU A 1 80 ? -4.665 6.398 1.714 1.00 97.56 80 LEU A O 1
ATOM 612 N N . SER A 1 81 ? -2.766 7.222 2.582 1.00 97.44 81 SER A N 1
ATOM 613 C CA . SER A 1 81 ? -2.020 7.263 1.327 1.00 97.44 81 SER A CA 1
ATOM 614 C C . SER A 1 81 ? -0.562 6.902 1.572 1.00 97.44 81 SER A C 1
ATOM 616 O O . SER A 1 81 ? 0.036 7.368 2.539 1.00 97.44 81 SER A O 1
ATOM 618 N N . LEU A 1 82 ? 0.011 6.078 0.697 1.00 97.56 82 LEU A N 1
ATOM 619 C CA . LEU A 1 82 ? 1.383 5.603 0.814 1.00 97.56 82 LEU A CA 1
ATOM 620 C C . LEU A 1 82 ? 2.074 5.629 -0.559 1.00 97.56 82 LEU A C 1
ATOM 622 O O . LEU A 1 82 ? 1.723 4.826 -1.433 1.00 97.56 82 LEU A O 1
ATOM 626 N N . PRO A 1 83 ? 3.015 6.561 -0.792 1.00 96.19 83 PRO A N 1
ATOM 627 C CA . PRO A 1 83 ? 3.762 6.631 -2.042 1.00 96.19 83 PRO A CA 1
ATOM 628 C C . PRO A 1 83 ? 4.866 5.570 -2.094 1.00 96.19 83 PRO A C 1
ATOM 630 O O . PRO A 1 83 ? 5.382 5.144 -1.059 1.00 96.19 83 PRO A O 1
ATOM 633 N N . LEU A 1 84 ? 5.240 5.170 -3.306 1.00 95.50 84 LEU A N 1
ATOM 634 C CA . LEU A 1 84 ? 6.384 4.309 -3.578 1.00 95.50 84 LEU A CA 1
ATOM 635 C C . LEU A 1 84 ? 7.016 4.691 -4.917 1.00 95.50 84 LEU A C 1
ATOM 637 O O . LEU A 1 84 ? 6.308 4.925 -5.894 1.00 95.50 84 LEU A O 1
ATOM 641 N N . GLU A 1 85 ? 8.341 4.741 -4.962 1.00 94.00 85 GLU A N 1
ATOM 642 C CA . GLU A 1 85 ? 9.083 4.821 -6.218 1.00 94.00 85 GLU A CA 1
ATOM 643 C C . GLU A 1 85 ? 9.378 3.406 -6.709 1.00 94.00 85 GLU A C 1
ATOM 645 O O . GLU A 1 85 ? 9.876 2.568 -5.955 1.00 94.00 85 GLU A O 1
ATOM 650 N N . ILE A 1 86 ? 9.032 3.133 -7.964 1.00 92.31 86 ILE A N 1
ATOM 651 C CA . ILE A 1 86 ? 9.252 1.841 -8.604 1.00 92.31 86 ILE A CA 1
ATOM 652 C C . ILE A 1 86 ? 10.129 2.003 -9.838 1.00 92.31 86 ILE A C 1
ATOM 654 O O . ILE A 1 86 ? 9.989 2.952 -10.611 1.00 92.31 86 ILE A O 1
ATOM 658 N N . GLU A 1 87 ? 11.044 1.059 -10.015 1.00 90.94 87 GLU A N 1
ATOM 659 C CA . GLU A 1 87 ? 11.887 0.965 -11.202 1.00 90.94 87 GLU A CA 1
ATOM 660 C C . GLU A 1 87 ? 11.193 0.135 -12.278 1.00 90.94 87 GLU A C 1
ATOM 662 O O . GLU A 1 87 ? 10.508 -0.848 -11.980 1.00 90.94 87 GLU A O 1
ATOM 667 N N . TYR A 1 88 ? 11.421 0.496 -13.537 1.00 84.38 88 TYR A N 1
ATOM 668 C CA . TYR A 1 88 ? 10.770 -0.127 -14.690 1.00 84.38 88 TYR A CA 1
ATOM 669 C C . TYR A 1 88 ? 11.050 -1.641 -14.814 1.00 84.38 88 TYR A C 1
ATOM 671 O O . TYR A 1 88 ? 10.187 -2.373 -15.280 1.00 84.38 88 TYR A O 1
ATOM 679 N N . ASN A 1 89 ? 12.197 -2.124 -14.317 1.00 85.69 89 ASN A N 1
ATOM 680 C CA . ASN A 1 89 ? 12.605 -3.539 -14.358 1.00 85.69 89 ASN A CA 1
ATOM 681 C C . ASN A 1 89 ? 12.506 -4.255 -12.993 1.00 85.69 89 ASN A C 1
ATOM 683 O O . ASN A 1 89 ? 13.196 -5.248 -12.761 1.00 85.69 89 ASN A O 1
ATOM 687 N N . SER A 1 90 ? 11.719 -3.729 -12.050 1.00 88.12 90 SER A N 1
ATOM 688 C CA . SER A 1 90 ? 11.623 -4.300 -10.700 1.00 88.12 90 SER A CA 1
ATOM 689 C C . SER A 1 90 ? 10.543 -5.381 -10.574 1.00 88.12 90 SER A C 1
ATOM 691 O O . SER A 1 90 ? 9.580 -5.425 -11.338 1.00 88.12 90 SER A O 1
ATOM 693 N N . ALA A 1 91 ? 10.696 -6.266 -9.583 1.00 92.19 91 ALA A N 1
ATOM 694 C CA . ALA A 1 91 ? 9.679 -7.263 -9.257 1.00 92.19 91 ALA A CA 1
ATOM 695 C C . ALA A 1 91 ? 8.334 -6.596 -8.886 1.00 92.19 91 ALA A C 1
ATOM 697 O O . ALA A 1 91 ? 8.335 -5.489 -8.338 1.00 92.19 91 ALA A O 1
ATOM 698 N N . PRO A 1 92 ? 7.185 -7.263 -9.118 1.00 94.12 92 PRO A N 1
ATOM 699 C CA . PRO A 1 92 ? 5.880 -6.703 -8.792 1.00 94.12 92 PRO A CA 1
ATOM 700 C C . PRO A 1 92 ? 5.749 -6.339 -7.313 1.00 94.12 92 PRO A C 1
ATOM 702 O O . PRO A 1 92 ? 6.131 -7.101 -6.420 1.00 94.12 92 PRO A O 1
ATOM 705 N N . TYR A 1 93 ? 5.109 -5.206 -7.057 1.00 95.88 93 TYR A N 1
ATOM 706 C CA . TYR A 1 93 ? 4.773 -4.764 -5.710 1.00 95.88 93 TYR A CA 1
ATOM 707 C C . TYR A 1 93 ? 3.333 -5.125 -5.398 1.00 95.88 93 TYR A C 1
ATOM 709 O O . TYR A 1 93 ? 2.514 -5.382 -6.280 1.00 95.88 93 TYR A O 1
ATOM 717 N N . SER A 1 94 ? 2.996 -5.133 -4.121 1.00 96.94 94 SER A N 1
ATOM 718 C CA . SER A 1 94 ? 1.629 -5.291 -3.656 1.00 96.94 94 SER A CA 1
ATOM 719 C C . SER A 1 94 ? 1.302 -4.162 -2.703 1.00 96.94 94 SER A C 1
ATOM 721 O O . SER A 1 94 ? 1.954 -4.017 -1.673 1.00 96.94 94 SER A O 1
ATOM 723 N N . CYS A 1 95 ? 0.277 -3.382 -3.028 1.00 97.62 95 CYS A N 1
ATOM 724 C CA . CYS A 1 95 ? -0.351 -2.531 -2.038 1.00 97.62 95 CYS A CA 1
ATOM 725 C C . CYS A 1 95 ? -1.367 -3.362 -1.261 1.00 97.62 95 CYS A C 1
ATOM 727 O O . CYS A 1 95 ? -2.262 -3.968 -1.852 1.00 97.62 95 CYS A O 1
ATOM 729 N N . VAL A 1 96 ? -1.221 -3.407 0.057 1.00 97.81 96 VAL A N 1
ATOM 730 C CA . VAL A 1 96 ? -1.981 -4.285 0.936 1.00 97.81 96 VAL A CA 1
ATOM 731 C C . VAL A 1 96 ? -2.629 -3.470 2.045 1.00 97.81 96 VAL A C 1
ATOM 733 O O . VAL A 1 96 ? -1.959 -2.728 2.761 1.00 97.81 96 VAL A O 1
ATOM 736 N N . VAL A 1 97 ? -3.939 -3.642 2.189 1.00 97.56 97 VAL A N 1
ATOM 737 C CA . VAL A 1 97 ? -4.773 -3.035 3.225 1.00 97.56 97 VAL A CA 1
ATOM 738 C C . VAL A 1 97 ? -5.262 -4.143 4.137 1.00 97.56 97 VAL A C 1
ATOM 740 O O . VAL A 1 97 ? -5.855 -5.117 3.672 1.00 97.56 97 VAL A O 1
ATOM 743 N N . LYS A 1 98 ? -5.015 -4.012 5.437 1.00 95.69 98 LYS A N 1
ATOM 744 C CA . LYS A 1 98 ? -5.408 -5.015 6.430 1.00 95.69 98 LYS A CA 1
ATOM 745 C C . LYS A 1 98 ? -6.082 -4.367 7.616 1.00 95.69 98 LYS A C 1
ATOM 747 O O . LYS A 1 98 ? -5.661 -3.308 8.063 1.00 95.69 98 LYS A O 1
ATOM 752 N N . ASN A 1 99 ? -7.056 -5.070 8.167 1.00 93.25 99 ASN A N 1
ATOM 753 C CA . ASN A 1 99 ? -7.441 -4.962 9.564 1.00 93.25 99 ASN A CA 1
ATOM 754 C C . ASN A 1 99 ? -7.464 -6.383 10.167 1.00 93.25 99 ASN A C 1
ATOM 756 O O . ASN A 1 99 ? -7.355 -7.363 9.426 1.00 93.25 99 ASN A O 1
ATOM 760 N N . PRO A 1 100 ? -7.606 -6.545 11.492 1.00 89.31 100 PRO A N 1
ATOM 761 C CA . PRO A 1 100 ? -7.626 -7.871 12.118 1.00 89.31 100 PRO A CA 1
ATOM 762 C C . PRO A 1 100 ? -8.661 -8.868 11.559 1.00 89.31 100 PRO A C 1
ATOM 764 O O . PRO A 1 100 ? -8.506 -10.066 11.769 1.00 89.31 100 PRO A O 1
ATOM 767 N N . GLY A 1 101 ? -9.708 -8.401 10.867 1.00 87.19 101 GLY A N 1
ATOM 768 C CA . GLY A 1 101 ? -10.774 -9.249 10.320 1.00 87.19 101 GLY A CA 1
ATOM 769 C C . GLY A 1 101 ? -10.751 -9.437 8.800 1.00 87.19 101 GLY A C 1
ATOM 770 O O . GLY A 1 101 ? -11.481 -10.277 8.285 1.00 87.19 101 GLY A O 1
ATOM 771 N N . SER A 1 102 ? -9.959 -8.661 8.057 1.00 91.38 102 SER A N 1
ATOM 772 C CA . SER A 1 102 ? -10.012 -8.638 6.594 1.00 91.38 102 SER A CA 1
ATOM 773 C C . SER A 1 102 ? -8.732 -8.097 5.959 1.00 91.38 102 SER A C 1
ATOM 775 O O . SER A 1 102 ? -7.978 -7.319 6.545 1.00 91.38 102 SER A O 1
ATOM 777 N N . ASN A 1 103 ? -8.488 -8.524 4.723 1.00 94.69 103 ASN A N 1
ATOM 778 C CA . ASN A 1 103 ? -7.314 -8.164 3.941 1.00 94.69 103 ASN A CA 1
ATOM 779 C C . ASN A 1 103 ? -7.729 -7.950 2.483 1.00 94.69 103 ASN A C 1
ATOM 781 O O . ASN A 1 103 ? -8.412 -8.795 1.905 1.00 94.69 103 ASN A O 1
ATOM 785 N N . GLN A 1 104 ? -7.290 -6.841 1.897 1.00 96.88 104 G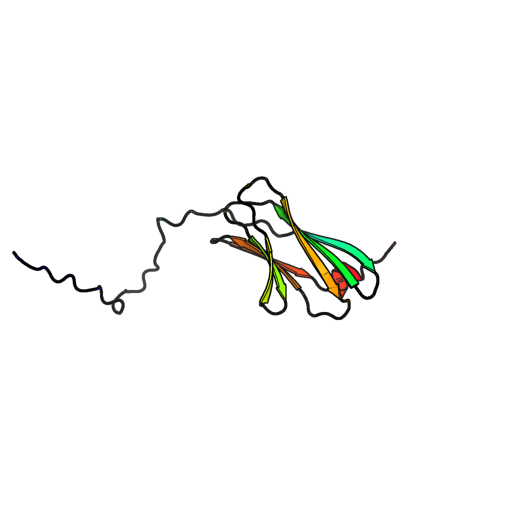LN A N 1
ATOM 786 C CA . GLN A 1 104 ? -7.389 -6.558 0.471 1.00 96.88 104 GLN A CA 1
ATOM 787 C C . GLN A 1 104 ? -6.009 -6.217 -0.086 1.00 96.88 104 GLN A C 1
ATOM 789 O O . GLN A 1 104 ? -5.209 -5.548 0.565 1.00 96.88 104 GLN A O 1
ATOM 794 N N . LYS A 1 105 ? -5.737 -6.638 -1.323 1.00 96.31 105 LYS A N 1
ATOM 795 C CA . LYS A 1 105 ? -4.475 -6.334 -2.004 1.00 96.31 105 LYS A CA 1
ATOM 796 C C . LYS A 1 105 ? -4.680 -5.957 -3.463 1.00 96.31 105 LYS A C 1
ATOM 798 O O . LYS A 1 105 ? -5.590 -6.462 -4.119 1.00 96.31 105 LYS A O 1
ATOM 803 N N . VAL A 1 106 ? -3.790 -5.117 -3.973 1.00 96.75 106 VAL A N 1
ATOM 804 C CA . VAL A 1 106 ? -3.650 -4.798 -5.396 1.00 96.75 106 VAL A CA 1
ATOM 805 C C . VAL A 1 106 ? -2.193 -4.995 -5.787 1.00 96.75 106 VAL A C 1
ATOM 807 O O . VAL A 1 106 ? -1.297 -4.437 -5.158 1.00 96.75 106 VAL A O 1
ATOM 810 N N . THR A 1 107 ? -1.963 -5.818 -6.807 1.00 96.25 107 THR A N 1
ATOM 811 C CA . THR A 1 107 ? -0.631 -6.032 -7.377 1.00 96.25 107 THR A CA 1
ATOM 812 C C . THR A 1 107 ? -0.330 -4.931 -8.381 1.00 96.25 107 THR A C 1
ATOM 814 O O . THR A 1 107 ? -1.171 -4.599 -9.207 1.00 96.25 107 THR A O 1
ATOM 817 N N . VAL A 1 108 ? 0.872 -4.379 -8.295 1.00 94.81 108 VAL A N 1
ATOM 818 C CA . VAL A 1 108 ? 1.333 -3.245 -9.087 1.00 94.81 108 VAL A CA 1
ATOM 819 C C . VAL A 1 108 ? 2.558 -3.688 -9.858 1.00 94.81 108 VAL A C 1
ATOM 821 O O . VAL A 1 108 ? 3.602 -3.998 -9.279 1.00 94.81 108 VAL A O 1
ATOM 824 N N . LYS A 1 109 ? 2.389 -3.755 -11.173 1.00 92.88 109 LYS A N 1
ATOM 825 C CA . LYS A 1 109 ? 3.431 -4.084 -12.140 1.00 92.88 109 LYS A CA 1
ATOM 826 C C . LYS A 1 109 ? 3.877 -2.808 -12.835 1.00 92.88 109 LYS A C 1
ATOM 828 O O . LYS A 1 109 ? 3.026 -1.990 -13.196 1.00 92.88 109 LYS A O 1
ATOM 833 N N . ALA A 1 110 ? 5.184 -2.632 -13.008 1.00 89.25 110 ALA A N 1
ATOM 834 C CA . ALA A 1 110 ? 5.712 -1.442 -13.660 1.00 89.25 110 ALA A CA 1
ATOM 835 C C . ALA A 1 110 ? 5.121 -1.302 -15.070 1.00 89.25 110 ALA A C 1
ATOM 837 O O . ALA A 1 110 ? 4.645 -0.223 -15.411 1.00 89.25 110 ALA A O 1
ATOM 838 N N . GLU A 1 111 ? 5.023 -2.412 -15.810 1.00 86.69 111 GLU A N 1
ATOM 839 C CA . GLU A 1 111 ? 4.463 -2.533 -17.165 1.00 86.69 111 GLU A CA 1
ATOM 840 C C . GLU 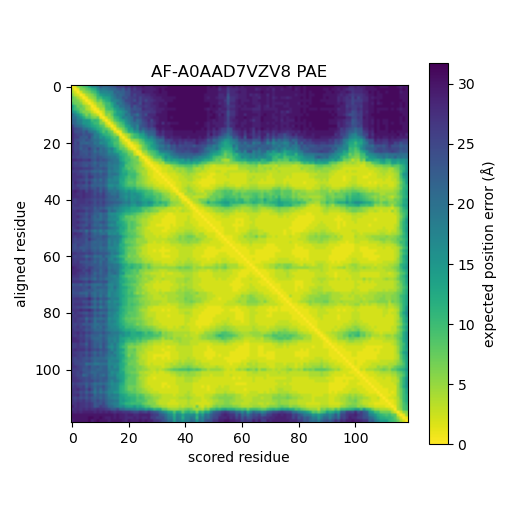A 1 111 ? 3.041 -1.973 -17.282 1.00 86.69 111 GLU A C 1
ATOM 842 O O . GLU A 1 111 ? 2.686 -1.372 -18.288 1.00 86.69 111 GLU A O 1
ATOM 847 N N . GLU A 1 112 ? 2.226 -2.134 -16.241 1.00 88.12 112 GLU A N 1
ATOM 848 C CA . GLU A 1 112 ? 0.823 -1.713 -16.241 1.00 88.12 112 GLU A CA 1
ATOM 849 C C . GLU A 1 112 ? 0.662 -0.262 -15.773 1.00 88.12 112 GLU A C 1
ATOM 851 O O . GLU A 1 112 ? -0.069 0.524 -16.375 1.00 88.12 112 GLU A O 1
ATOM 856 N N . TYR A 1 113 ? 1.363 0.116 -14.703 1.00 88.00 113 TYR A N 1
ATOM 857 C CA . TYR A 1 113 ? 1.148 1.406 -14.047 1.00 88.00 113 TYR A CA 1
ATOM 858 C C . TYR A 1 113 ? 2.057 2.517 -14.579 1.00 88.00 113 TYR A C 1
ATOM 860 O O . TYR A 1 113 ? 1.674 3.685 -14.558 1.00 88.00 113 TYR A O 1
ATOM 868 N N . CYS A 1 114 ? 3.243 2.188 -15.087 1.00 86.50 114 CYS A N 1
ATOM 869 C CA . CYS A 1 114 ? 4.249 3.175 -15.478 1.00 86.50 114 CYS A CA 1
ATOM 870 C C . CYS A 1 114 ? 4.449 3.296 -16.988 1.00 86.50 114 CYS A C 1
ATOM 872 O O . CYS A 1 114 ? 4.811 4.378 -17.438 1.00 86.50 114 CYS A O 1
ATOM 874 N N . TYR A 1 115 ? 4.109 2.273 -17.777 1.00 78.12 115 TYR A N 1
ATOM 875 C CA . TYR A 1 115 ? 4.197 2.334 -19.245 1.00 78.12 115 TYR A CA 1
ATOM 876 C C . TYR A 1 115 ? 2.895 2.764 -19.940 1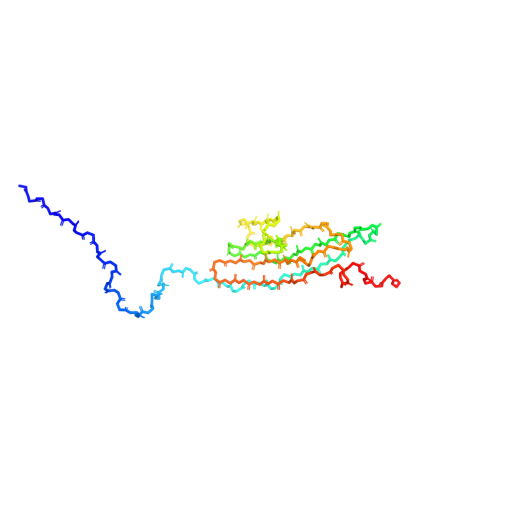.00 78.12 115 TYR A C 1
ATOM 878 O O . TYR A 1 115 ? 2.848 2.794 -21.165 1.00 78.12 115 TYR A O 1
ATOM 886 N N . GLY A 1 116 ? 1.835 3.114 -19.196 1.00 65.75 116 GLY A N 1
ATOM 887 C CA . GLY A 1 116 ? 0.580 3.571 -19.804 1.00 65.75 116 GLY A CA 1
ATOM 888 C C . GLY A 1 116 ? 0.792 4.806 -20.687 1.00 65.75 116 GLY A C 1
ATOM 889 O O . GLY A 1 116 ? 1.384 5.778 -20.206 1.00 65.75 116 GLY A O 1
ATOM 890 N N . GLU A 1 117 ? 0.312 4.728 -21.932 1.00 47.44 117 GLU A N 1
ATOM 891 C CA . GLU A 1 117 ? 0.483 5.711 -23.007 1.00 47.44 117 GLU A CA 1
ATOM 892 C C . GLU A 1 117 ? 0.217 7.145 -22.535 1.00 47.44 117 GLU A C 1
ATOM 894 O O . GLU A 1 117 ? -0.838 7.469 -21.986 1.00 47.44 117 GLU A O 1
ATOM 899 N N . THR A 1 118 ? 1.196 8.012 -22.768 1.00 45.38 118 THR A N 1
ATOM 900 C CA . THR A 1 118 ? 0.978 9.452 -22.858 1.00 45.38 118 THR A CA 1
ATOM 901 C C . THR A 1 118 ? 0.249 9.692 -24.181 1.00 45.38 118 THR A C 1
ATOM 903 O O . THR A 1 118 ? 0.890 9.645 -25.230 1.00 45.38 118 THR A O 1
ATOM 906 N N . LEU A 1 119 ? -1.074 9.866 -24.148 1.00 37.97 119 LEU A N 1
ATOM 907 C CA . LEU A 1 119 ? -1.801 10.498 -25.256 1.00 37.97 119 LEU A CA 1
ATOM 908 C C . LEU A 1 119 ? -1.629 12.017 -25.176 1.00 37.97 119 LEU A C 1
ATOM 910 O O . LEU A 1 119 ? -1.729 12.552 -24.046 1.00 37.97 119 LEU A O 1
#